Protein AF-A0A822G3P3-F1 (afdb_monomer)

Structure (mmCIF, N/CA/C/O backbone):
data_AF-A0A822G3P3-F1
#
_entry.id   AF-A0A822G3P3-F1
#
loop_
_atom_site.group_PDB
_atom_site.id
_atom_site.type_symbol
_atom_site.label_atom_id
_atom_site.label_alt_id
_atom_site.label_comp_id
_atom_site.label_asym_id
_atom_site.label_entity_id
_atom_site.label_seq_id
_atom_site.pdbx_PDB_ins_code
_atom_site.Cartn_x
_atom_site.Cartn_y
_atom_site.Cartn_z
_atom_site.occupancy
_atom_site.B_iso_or_equiv
_atom_site.auth_seq_id
_atom_site.auth_comp_id
_atom_site.auth_asym_id
_atom_site.auth_atom_id
_atom_site.pdbx_PDB_model_num
ATOM 1 N N . MET A 1 1 ? -1.826 -15.426 -15.982 1.00 56.91 1 MET A N 1
ATOM 2 C CA . MET A 1 1 ? -1.372 -14.889 -14.682 1.00 56.91 1 MET A CA 1
ATOM 3 C C . MET A 1 1 ? -0.383 -15.883 -14.101 1.00 56.91 1 MET A C 1
ATOM 5 O O . MET A 1 1 ? -0.671 -17.072 -14.150 1.00 56.91 1 MET A O 1
ATOM 9 N N . SER A 1 2 ? 0.803 -15.445 -13.671 1.00 65.50 2 SER A N 1
ATOM 10 C CA . SER A 1 2 ? 1.756 -16.335 -12.988 1.00 65.50 2 SER A CA 1
ATOM 11 C C . SER A 1 2 ? 1.256 -16.620 -11.566 1.00 65.50 2 SER A C 1
ATOM 13 O O . SER A 1 2 ? 0.544 -15.790 -10.999 1.00 65.50 2 SER A O 1
ATOM 15 N N . SER A 1 3 ? 1.626 -17.751 -10.959 1.00 69.56 3 SER A N 1
ATOM 16 C CA . SER A 1 3 ? 1.202 -18.101 -9.589 1.00 69.56 3 SER A CA 1
ATOM 17 C C . SER A 1 3 ? 1.513 -16.996 -8.566 1.00 69.56 3 SER A C 1
ATOM 19 O O . SER A 1 3 ? 0.737 -16.763 -7.647 1.00 69.56 3 SER A O 1
ATOM 21 N N . ASN A 1 4 ? 2.592 -16.237 -8.789 1.00 71.38 4 ASN A N 1
ATOM 22 C CA . ASN A 1 4 ? 2.984 -15.105 -7.948 1.00 71.38 4 ASN A CA 1
ATOM 23 C C . ASN A 1 4 ? 2.003 -13.922 -8.032 1.00 71.38 4 ASN A C 1
ATOM 25 O O . ASN A 1 4 ? 1.787 -13.246 -7.036 1.00 71.38 4 ASN A O 1
ATOM 29 N N . SER A 1 5 ? 1.393 -13.667 -9.196 1.00 70.88 5 SER A N 1
ATOM 30 C CA . SER A 1 5 ? 0.403 -12.585 -9.339 1.00 70.88 5 SER A CA 1
ATOM 31 C C . SER A 1 5 ? -0.913 -12.877 -8.615 1.00 70.88 5 SER A C 1
ATOM 33 O O . SER A 1 5 ? -1.532 -11.950 -8.112 1.00 70.88 5 SER A O 1
ATOM 35 N N . VAL A 1 6 ? -1.301 -14.153 -8.505 1.00 75.06 6 VAL A N 1
ATOM 36 C CA . VAL A 1 6 ? -2.500 -14.575 -7.760 1.00 75.06 6 VAL A CA 1
ATOM 37 C C . VAL A 1 6 ? -2.276 -14.416 -6.256 1.00 75.06 6 VAL A C 1
ATOM 39 O O . VAL A 1 6 ? -3.080 -13.784 -5.585 1.00 75.06 6 VAL A O 1
ATOM 42 N N . ALA A 1 7 ? -1.133 -14.884 -5.747 1.00 82.38 7 ALA A N 1
ATOM 43 C CA . ALA A 1 7 ? -0.795 -14.751 -4.330 1.00 82.38 7 ALA A CA 1
ATOM 44 C C . ALA A 1 7 ? -0.715 -13.282 -3.864 1.00 82.38 7 ALA A C 1
ATOM 46 O O . ALA A 1 7 ? -1.067 -12.968 -2.732 1.00 82.38 7 ALA A O 1
ATOM 47 N N . LEU A 1 8 ? -0.257 -12.368 -4.728 1.00 84.44 8 LEU A N 1
ATOM 48 C CA . LEU A 1 8 ? -0.199 -10.936 -4.412 1.00 84.44 8 LEU A CA 1
ATOM 49 C C . LEU A 1 8 ? -1.571 -10.260 -4.424 1.00 84.44 8 LEU A C 1
ATOM 51 O O . LEU A 1 8 ? -1.801 -9.347 -3.631 1.00 84.44 8 LEU A O 1
ATOM 55 N N . ASP A 1 9 ? -2.467 -10.700 -5.305 1.00 82.31 9 ASP A N 1
ATOM 56 C CA . ASP A 1 9 ? -3.849 -10.223 -5.330 1.00 82.31 9 ASP A CA 1
ATOM 57 C C . ASP A 1 9 ? -4.586 -10.647 -4.049 1.00 82.31 9 ASP A C 1
ATOM 59 O O . ASP A 1 9 ? -5.164 -9.804 -3.363 1.00 82.31 9 ASP A O 1
ATOM 63 N N . GLU A 1 10 ? -4.434 -11.912 -3.642 1.00 85.75 10 GLU A N 1
ATOM 64 C CA . GLU A 1 10 ? -4.942 -12.435 -2.364 1.00 85.75 10 GLU A CA 1
ATOM 65 C C . GLU A 1 10 ? -4.359 -11.675 -1.163 1.00 85.75 10 GLU A C 1
ATOM 67 O O . GLU A 1 10 ? -5.082 -11.308 -0.237 1.00 85.75 10 GLU A O 1
ATOM 72 N N . LEU A 1 11 ? -3.058 -11.364 -1.186 1.00 89.06 11 LEU A N 1
ATOM 73 C CA . LEU A 1 11 ? -2.411 -10.613 -0.109 1.00 89.06 11 LEU A CA 1
ATOM 74 C C . LEU A 1 11 ? -3.010 -9.207 0.063 1.00 89.06 11 LEU A C 1
ATOM 76 O O . LEU A 1 11 ? -3.048 -8.677 1.176 1.00 89.06 11 LEU A O 1
ATOM 80 N N . SER A 1 12 ? -3.504 -8.603 -1.021 1.00 87.81 12 SER A N 1
ATOM 81 C CA . SER A 1 12 ? -4.160 -7.298 -0.955 1.00 87.81 12 SER A CA 1
ATOM 82 C C . SER A 1 12 ? -5.459 -7.340 -0.145 1.00 87.81 12 SER A C 1
ATOM 84 O O . SER A 1 12 ? -5.827 -6.329 0.451 1.00 87.81 12 SER A O 1
ATOM 86 N N . GLU A 1 13 ? -6.133 -8.491 -0.036 1.00 90.25 13 GLU A N 1
ATOM 87 C CA . GLU A 1 13 ? -7.384 -8.616 0.722 1.00 90.25 13 GLU A CA 1
ATOM 88 C C . GLU A 1 13 ? -7.207 -8.345 2.217 1.00 90.25 13 GLU A C 1
ATOM 90 O O . GLU A 1 13 ? -8.139 -7.878 2.873 1.00 90.25 13 GLU A O 1
ATOM 95 N N . PHE A 1 14 ? -5.997 -8.552 2.734 1.00 94.19 14 PHE A N 1
ATOM 96 C CA . PHE A 1 14 ? -5.634 -8.271 4.120 1.00 94.19 14 PHE A CA 1
ATOM 97 C C . PHE A 1 14 ? -5.455 -6.777 4.428 1.00 94.19 14 PHE A C 1
ATOM 99 O O . PHE A 1 14 ? -5.344 -6.397 5.596 1.00 94.19 14 PHE A O 1
ATOM 106 N N . LEU A 1 15 ? -5.445 -5.918 3.405 1.00 94.88 15 LEU A N 1
ATOM 107 C CA . LEU A 1 15 ? -5.367 -4.466 3.543 1.00 94.88 15 LEU A CA 1
ATOM 108 C C . LEU A 1 15 ? -6.764 -3.869 3.772 1.00 94.88 15 LEU A C 1
ATOM 110 O O . LEU A 1 15 ? -7.352 -3.242 2.888 1.00 94.88 15 LEU A O 1
ATOM 114 N N . ASP A 1 16 ? -7.302 -4.088 4.969 1.00 94.44 16 ASP A N 1
ATOM 115 C CA . ASP A 1 16 ? -8.571 -3.518 5.429 1.00 94.44 16 ASP A CA 1
ATOM 116 C C . ASP A 1 16 ? -8.332 -2.651 6.680 1.00 94.44 16 ASP A C 1
ATOM 118 O O . ASP A 1 16 ? -7.755 -3.155 7.652 1.00 94.44 16 ASP A O 1
ATOM 122 N N . PRO A 1 17 ? -8.789 -1.382 6.708 1.00 94.44 17 PRO A N 1
ATOM 123 C CA . PRO A 1 17 ? -8.738 -0.541 7.906 1.00 94.44 17 PRO A CA 1
ATOM 124 C C . PRO A 1 17 ? -9.327 -1.203 9.161 1.00 94.44 17 PRO A C 1
ATOM 126 O O . PRO A 1 17 ? -8.808 -1.016 10.264 1.00 94.44 17 PRO A O 1
ATOM 129 N N . GLN A 1 18 ? -10.377 -2.014 8.996 1.00 96.06 18 GLN A N 1
ATOM 130 C CA . GLN A 1 18 ? -11.035 -2.751 10.085 1.00 96.06 18 GLN A CA 1
ATOM 131 C C . GLN A 1 18 ? -10.412 -4.135 10.336 1.00 96.06 18 GLN A C 1
ATOM 133 O O . GLN A 1 18 ? -10.808 -4.846 11.262 1.00 96.06 18 GLN A O 1
ATOM 138 N N . GLY A 1 19 ? -9.433 -4.528 9.520 1.00 94.75 19 GLY A N 1
ATOM 139 C CA . GLY A 1 19 ? -8.711 -5.783 9.644 1.00 94.75 19 GLY A CA 1
ATOM 140 C C . GLY A 1 19 ? -7.805 -5.830 10.875 1.00 94.75 19 GLY A C 1
ATOM 141 O O . GLY A 1 19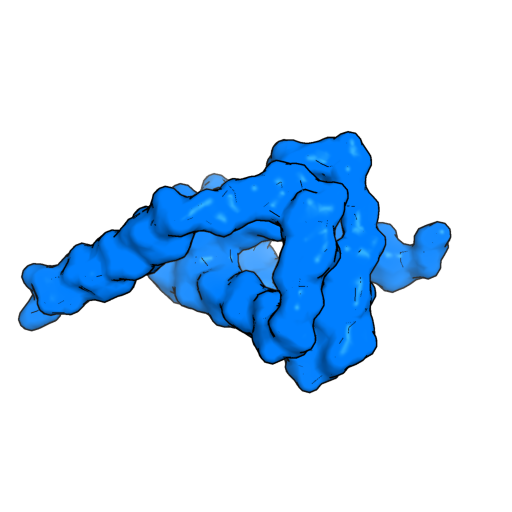 ? -7.417 -4.807 11.454 1.00 94.75 19 GLY A O 1
ATOM 142 N N . ARG A 1 20 ? -7.431 -7.054 11.266 1.00 96.69 20 ARG A N 1
ATOM 143 C CA . ARG A 1 20 ? -6.503 -7.290 12.378 1.00 96.69 20 ARG A CA 1
ATOM 144 C C . ARG A 1 20 ? -5.144 -6.638 12.111 1.00 96.69 20 ARG A C 1
ATOM 146 O O . ARG A 1 20 ? -4.588 -6.778 11.024 1.00 96.69 20 ARG A O 1
ATOM 153 N N . LEU A 1 21 ? -4.600 -5.982 13.138 1.00 96.88 21 LEU A N 1
ATOM 154 C CA . LEU A 1 21 ? -3.346 -5.228 13.062 1.00 96.88 21 LEU A CA 1
ATOM 155 C C . LEU A 1 21 ? -2.155 -6.074 12.608 1.00 96.88 21 LEU A C 1
ATOM 157 O O . LEU A 1 21 ? -1.456 -5.693 11.679 1.00 96.88 21 LEU A O 1
ATOM 161 N N . ASP A 1 22 ? -1.947 -7.229 13.230 1.00 96.94 22 ASP A N 1
ATOM 162 C CA . ASP A 1 22 ? -0.839 -8.130 12.910 1.00 96.94 22 ASP A CA 1
ATOM 163 C C . ASP A 1 22 ? -0.857 -8.576 11.442 1.00 96.94 22 ASP A C 1
ATOM 165 O O . ASP A 1 22 ? 0.173 -8.570 10.770 1.00 96.94 22 ASP A O 1
ATOM 169 N N . ILE A 1 23 ? -2.046 -8.890 10.929 1.00 95.94 23 ILE A N 1
ATOM 170 C CA . ILE A 1 23 ? -2.237 -9.365 9.559 1.00 95.94 23 ILE A CA 1
ATOM 171 C C . ILE A 1 23 ? -1.980 -8.241 8.545 1.00 95.94 23 ILE A C 1
ATOM 173 O O . ILE A 1 23 ? -1.202 -8.434 7.607 1.00 95.94 23 ILE A O 1
ATOM 177 N N . LYS A 1 24 ? -2.579 -7.057 8.733 1.00 95.56 24 LYS A N 1
ATOM 178 C CA . LYS A 1 24 ? -2.388 -5.940 7.792 1.00 95.56 24 LYS A CA 1
ATOM 179 C C . LYS A 1 24 ? -0.966 -5.378 7.830 1.00 95.56 24 LYS A C 1
ATOM 181 O O . LYS A 1 24 ? -0.430 -5.037 6.779 1.00 95.56 24 LYS A O 1
ATOM 186 N N . SER A 1 25 ? -0.318 -5.357 8.998 1.00 95.94 25 SER A N 1
ATOM 187 C CA . SER A 1 25 ? 1.098 -4.988 9.114 1.00 95.94 25 SER A CA 1
ATOM 188 C C . SER A 1 25 ? 2.007 -5.975 8.380 1.00 95.94 25 SER A C 1
ATOM 190 O O . SER A 1 25 ? 2.887 -5.545 7.638 1.00 95.94 25 SER A O 1
ATOM 192 N N . LEU A 1 26 ? 1.777 -7.285 8.518 1.00 96.44 26 LEU A N 1
ATOM 193 C CA . LEU A 1 26 ? 2.551 -8.295 7.789 1.00 96.44 26 LEU A CA 1
ATOM 194 C C . LEU A 1 26 ? 2.353 -8.184 6.269 1.00 96.44 26 LEU A C 1
ATOM 196 O O . LEU A 1 26 ? 3.321 -8.262 5.507 1.00 96.44 26 LEU A O 1
ATOM 200 N N . ALA A 1 27 ? 1.113 -7.969 5.823 1.00 96.06 27 ALA A N 1
ATOM 201 C CA . ALA A 1 27 ? 0.809 -7.750 4.413 1.00 96.06 27 ALA A CA 1
ATOM 202 C C . ALA A 1 27 ? 1.521 -6.497 3.871 1.00 96.06 27 ALA A C 1
ATOM 204 O O . ALA A 1 27 ? 2.201 -6.575 2.847 1.00 96.06 27 ALA A O 1
ATOM 205 N N . LEU A 1 28 ? 1.455 -5.367 4.584 1.00 96.38 28 LEU A N 1
ATOM 206 C CA . LEU A 1 28 ? 2.160 -4.138 4.204 1.00 96.38 28 LEU A CA 1
ATOM 207 C C . LEU A 1 28 ? 3.675 -4.327 4.136 1.00 96.38 28 LEU A C 1
ATOM 209 O O . LEU A 1 28 ? 4.283 -3.935 3.142 1.00 96.38 28 LEU A O 1
ATOM 213 N N . GLN A 1 29 ? 4.286 -4.964 5.136 1.00 95.81 29 GLN A N 1
ATOM 214 C CA . GLN A 1 29 ? 5.726 -5.241 5.133 1.00 95.81 29 GLN A CA 1
ATOM 215 C C . GLN A 1 29 ? 6.138 -6.117 3.946 1.00 95.81 29 GLN A C 1
ATOM 217 O O . GLN A 1 29 ? 7.154 -5.857 3.297 1.00 95.81 29 GLN A O 1
ATOM 222 N N . THR A 1 30 ? 5.321 -7.121 3.621 1.00 95.19 30 THR A N 1
ATOM 223 C CA . THR A 1 30 ? 5.551 -7.992 2.463 1.00 95.19 30 THR A CA 1
ATOM 224 C C . THR A 1 30 ? 5.531 -7.179 1.169 1.00 95.19 30 THR A C 1
ATOM 226 O O . THR A 1 30 ? 6.461 -7.271 0.368 1.00 95.19 30 THR A O 1
ATOM 229 N N . LEU A 1 31 ? 4.533 -6.313 0.987 1.00 95.19 31 LEU A N 1
ATOM 230 C CA . LEU A 1 31 ? 4.423 -5.454 -0.196 1.00 95.19 31 LEU A CA 1
ATOM 231 C C . LEU A 1 31 ? 5.556 -4.425 -0.279 1.00 95.19 31 LEU A C 1
ATOM 233 O O . LEU A 1 31 ? 6.140 -4.238 -1.346 1.00 95.19 31 LEU A O 1
ATOM 237 N N . LEU A 1 32 ? 5.915 -3.801 0.845 1.00 95.44 32 LEU A N 1
ATOM 238 C CA . LEU A 1 32 ? 7.033 -2.862 0.936 1.00 95.44 32 LEU A CA 1
ATOM 239 C C . LEU A 1 32 ? 8.349 -3.510 0.504 1.00 95.44 32 LEU A C 1
ATOM 241 O O . LEU A 1 32 ? 9.099 -2.898 -0.258 1.00 95.44 32 LEU A O 1
ATOM 245 N N . SER A 1 33 ? 8.602 -4.759 0.906 1.00 95.19 33 SER A N 1
ATOM 246 C CA . SER A 1 33 ? 9.821 -5.480 0.517 1.00 95.19 33 SER A CA 1
ATOM 247 C C . SER A 1 33 ? 9.965 -5.625 -1.005 1.00 95.19 33 SER A C 1
ATOM 249 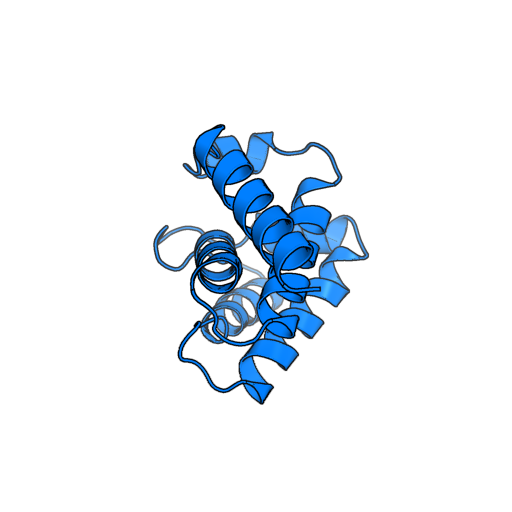O O . SER A 1 33 ? 11.065 -5.505 -1.542 1.00 95.19 33 SER A O 1
ATOM 251 N N . LEU A 1 34 ? 8.848 -5.784 -1.723 1.00 93.50 34 LEU A N 1
ATOM 252 C CA . LEU A 1 34 ? 8.836 -5.887 -3.184 1.00 93.50 34 LEU A CA 1
ATOM 253 C C . LEU A 1 34 ? 9.162 -4.550 -3.848 1.00 93.50 34 LEU A C 1
ATOM 255 O O . LEU A 1 34 ? 9.802 -4.521 -4.902 1.00 93.50 34 LEU A O 1
ATOM 259 N N . THR A 1 35 ? 8.778 -3.437 -3.219 1.00 93.06 35 THR A N 1
ATOM 260 C CA . THR A 1 35 ? 9.043 -2.103 -3.772 1.00 93.06 35 THR A CA 1
ATOM 261 C C . THR A 1 35 ? 10.516 -1.700 -3.786 1.00 93.06 35 THR A C 1
ATOM 263 O O . THR A 1 35 ? 10.872 -0.750 -4.486 1.00 93.06 35 THR A O 1
ATOM 266 N N . ALA A 1 36 ? 11.384 -2.452 -3.099 1.00 90.62 36 ALA A N 1
ATOM 267 C CA . ALA A 1 36 ? 12.833 -2.261 -3.128 1.00 90.62 36 ALA A CA 1
ATOM 268 C C . ALA A 1 36 ? 13.461 -2.529 -4.512 1.00 90.62 36 ALA A C 1
ATOM 270 O O . ALA A 1 36 ? 14.580 -2.092 -4.773 1.00 90.62 36 ALA A O 1
ATOM 271 N N . SER A 1 37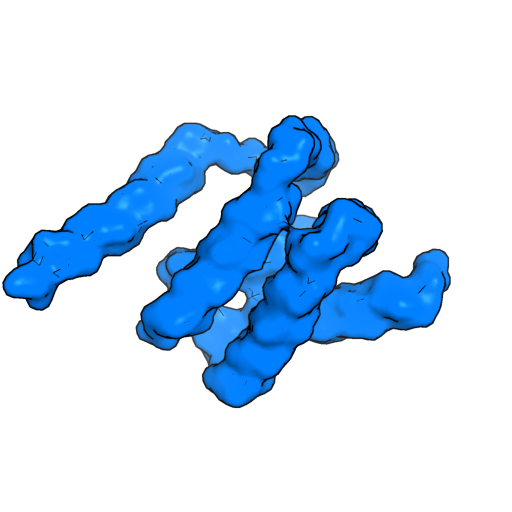 ? 12.745 -3.211 -5.414 1.00 91.56 37 SER A N 1
ATOM 272 C CA . SER A 1 37 ? 13.189 -3.504 -6.784 1.00 91.56 37 SER A CA 1
ATOM 273 C C . SER A 1 37 ? 12.237 -2.911 -7.821 1.00 91.56 37 SER A C 1
ATOM 275 O O . SER A 1 37 ? 11.034 -2.792 -7.578 1.00 91.56 37 SER A O 1
ATOM 277 N N . LYS A 1 38 ? 12.760 -2.570 -9.003 1.00 89.00 38 LYS A N 1
ATOM 278 C CA . LYS A 1 38 ? 11.945 -2.065 -10.115 1.00 89.00 38 LYS A CA 1
ATOM 279 C C . LYS A 1 38 ? 10.963 -3.134 -10.604 1.00 89.00 38 LYS A C 1
ATOM 281 O O . LYS A 1 38 ? 9.792 -2.850 -10.844 1.00 89.00 38 LYS A O 1
ATOM 286 N N . GLU A 1 39 ? 11.416 -4.379 -10.681 1.00 89.38 39 GLU A N 1
ATOM 287 C CA . GLU A 1 39 ? 10.627 -5.541 -11.086 1.00 89.38 39 GLU A CA 1
ATOM 288 C C . GLU A 1 39 ? 9.456 -5.783 -10.127 1.00 89.38 39 GLU A C 1
ATOM 290 O O . GLU A 1 39 ? 8.331 -6.008 -10.573 1.00 89.38 39 GLU A O 1
ATOM 295 N N . GLY A 1 40 ? 9.696 -5.685 -8.816 1.00 90.69 40 GLY A N 1
ATOM 296 C CA . GLY A 1 40 ? 8.649 -5.816 -7.805 1.00 90.69 40 GLY A CA 1
ATOM 297 C C . GLY A 1 40 ? 7.624 -4.684 -7.872 1.00 90.69 40 GLY A C 1
ATOM 298 O O . GLY A 1 40 ? 6.423 -4.951 -7.820 1.00 90.69 40 GLY A O 1
ATOM 299 N N . ARG A 1 41 ? 8.062 -3.435 -8.088 1.00 89.25 41 ARG A N 1
ATOM 300 C CA . ARG A 1 41 ? 7.142 -2.308 -8.334 1.00 89.25 41 ARG A CA 1
ATOM 301 C C . ARG A 1 41 ? 6.274 -2.543 -9.572 1.00 89.25 41 ARG A C 1
ATOM 303 O O . ARG A 1 41 ? 5.053 -2.416 -9.484 1.00 89.25 41 ARG A O 1
ATOM 310 N N . HIS A 1 42 ? 6.867 -2.945 -10.698 1.00 86.56 42 HIS A N 1
ATOM 311 C CA . HIS A 1 42 ? 6.106 -3.262 -11.912 1.00 86.56 42 HIS A CA 1
ATOM 312 C C . HIS A 1 42 ? 5.122 -4.413 -11.695 1.00 86.56 42 HIS A C 1
ATOM 314 O O . HIS A 1 42 ? 3.985 -4.332 -12.158 1.00 86.56 42 HIS A O 1
ATOM 320 N N . LEU A 1 43 ? 5.523 -5.457 -10.966 1.00 87.38 43 LEU A N 1
ATOM 321 C CA . LEU A 1 43 ? 4.645 -6.576 -10.639 1.00 87.38 43 LEU A CA 1
ATOM 322 C C . LEU A 1 43 ? 3.406 -6.101 -9.868 1.00 87.38 43 LEU A C 1
ATOM 324 O O . LEU A 1 43 ? 2.289 -6.403 -10.288 1.00 87.38 43 LEU A O 1
ATOM 328 N N . LEU A 1 44 ? 3.587 -5.301 -8.813 1.00 88.69 44 LEU A N 1
ATOM 329 C CA . LEU A 1 44 ? 2.484 -4.741 -8.022 1.00 88.69 44 LEU A CA 1
ATOM 330 C C . LEU A 1 44 ? 1.566 -3.832 -8.853 1.00 88.69 44 LEU A C 1
ATOM 332 O O . LEU A 1 44 ? 0.342 -3.917 -8.751 1.00 88.69 44 LEU A O 1
ATOM 336 N N . LEU A 1 45 ? 2.137 -2.997 -9.724 1.00 84.88 45 LEU A N 1
ATOM 337 C CA . LEU A 1 45 ? 1.364 -2.119 -10.608 1.00 84.88 45 LEU A CA 1
ATOM 338 C C . LEU A 1 45 ? 0.622 -2.892 -11.710 1.00 84.88 45 LEU A C 1
ATOM 340 O O . LEU A 1 45 ? -0.430 -2.441 -12.175 1.00 84.88 45 LEU A O 1
ATOM 344 N N . SER A 1 46 ? 1.124 -4.065 -12.103 1.00 83.56 46 SER A N 1
ATOM 345 C CA . SER A 1 46 ? 0.512 -4.940 -13.111 1.00 83.56 46 SER A CA 1
ATOM 346 C C . SER A 1 46 ? -0.645 -5.794 -12.588 1.00 83.56 46 SER A C 1
ATOM 348 O O . SER A 1 46 ? -1.340 -6.413 -13.397 1.00 83.56 46 SER A O 1
ATOM 350 N N . LEU A 1 47 ? -0.880 -5.817 -11.267 1.00 83.44 47 LEU A N 1
ATOM 351 C CA . LEU A 1 47 ? -1.957 -6.612 -10.678 1.00 83.44 47 LEU A CA 1
ATOM 352 C C . LEU A 1 47 ? -3.317 -6.264 -11.305 1.00 83.44 47 LEU A C 1
ATOM 354 O O . LEU A 1 47 ? -3.537 -5.104 -11.702 1.00 83.44 47 LEU A O 1
ATOM 358 N N . PRO A 1 48 ? -4.225 -7.250 -11.431 1.00 74.50 48 PRO A N 1
ATOM 359 C CA . PRO A 1 48 ? -5.549 -7.028 -11.987 1.00 74.50 48 PRO A CA 1
ATOM 360 C C . PRO A 1 48 ? -6.256 -5.879 -11.274 1.00 74.50 48 PRO A C 1
ATOM 362 O O . PRO A 1 48 ? -6.185 -5.729 -10.061 1.00 74.50 48 PRO A O 1
ATOM 365 N N . ASN A 1 49 ? -6.949 -5.051 -12.048 1.00 69.81 49 ASN A N 1
ATOM 366 C CA . ASN A 1 49 ? -7.827 -4.016 -11.514 1.00 69.81 49 ASN A CA 1
ATOM 367 C C . ASN A 1 49 ? -9.235 -4.201 -12.084 1.00 69.81 49 ASN A C 1
ATOM 369 O O . ASN A 1 49 ? -9.812 -3.284 -12.661 1.00 69.81 49 ASN A O 1
ATOM 373 N N . THR A 1 50 ? -9.735 -5.437 -12.034 1.00 70.88 50 THR A N 1
ATOM 374 C CA . THR A 1 50 ? -11.062 -5.781 -12.563 1.00 70.88 50 THR A CA 1
ATOM 375 C C . THR A 1 50 ? -12.177 -5.171 -11.720 1.00 70.88 50 THR A C 1
ATOM 377 O O . THR A 1 50 ? -13.226 -4.837 -12.259 1.00 70.88 50 THR A O 1
ATOM 380 N N . ASP A 1 51 ? -11.934 -4.990 -10.419 1.00 71.50 51 ASP A N 1
ATOM 381 C CA . ASP A 1 51 ? -12.798 -4.249 -9.504 1.00 71.50 51 ASP A CA 1
ATOM 382 C C . ASP A 1 51 ? -12.003 -3.078 -8.888 1.00 71.50 51 ASP A C 1
ATOM 384 O O . ASP A 1 51 ? -11.162 -3.301 -8.009 1.00 71.50 51 ASP A O 1
ATOM 388 N N . PRO A 1 52 ? -12.259 -1.825 -9.310 1.00 67.50 52 PRO A N 1
ATOM 389 C CA . PRO A 1 52 ? -11.537 -0.659 -8.808 1.00 67.50 52 PRO A CA 1
ATOM 390 C C . PRO A 1 52 ? -11.753 -0.426 -7.312 1.00 67.50 52 PRO A C 1
ATOM 392 O O . PRO A 1 52 ? -10.920 0.215 -6.676 1.00 67.50 52 PRO A O 1
ATOM 395 N N . THR A 1 53 ? -12.813 -0.972 -6.712 1.00 67.69 53 THR A N 1
ATOM 396 C CA . THR A 1 53 ? -13.049 -0.859 -5.263 1.00 67.69 53 THR A CA 1
ATOM 397 C C . THR A 1 53 ? -12.163 -1.802 -4.447 1.00 67.69 53 THR A C 1
ATOM 399 O O . THR A 1 53 ? -11.919 -1.554 -3.266 1.00 67.69 53 THR A O 1
ATOM 402 N N . LYS A 1 54 ? -11.631 -2.853 -5.084 1.00 73.12 54 LYS A N 1
ATOM 403 C CA . LYS A 1 54 ? -10.791 -3.885 -4.456 1.00 73.12 54 LYS A CA 1
ATOM 404 C C . LYS A 1 54 ? -9.333 -3.835 -4.885 1.00 73.12 54 LYS A C 1
ATOM 406 O O . LYS A 1 54 ? -8.543 -4.637 -4.396 1.00 73.12 54 LYS A O 1
ATOM 411 N N . SER A 1 55 ? -8.982 -2.897 -5.759 1.00 82.19 55 SER A N 1
ATOM 412 C CA . SER A 1 55 ? -7.616 -2.719 -6.234 1.00 82.19 55 SER A CA 1
ATOM 413 C C . SER A 1 55 ? -6.641 -2.507 -5.073 1.00 82.19 55 SER A C 1
ATOM 415 O O . SER A 1 55 ? -6.980 -1.853 -4.080 1.00 82.19 55 SER A O 1
ATOM 417 N N . LEU A 1 56 ? -5.408 -2.999 -5.227 1.00 87.31 56 LEU A N 1
ATOM 418 C CA . LEU A 1 56 ? -4.327 -2.767 -4.265 1.00 87.31 56 L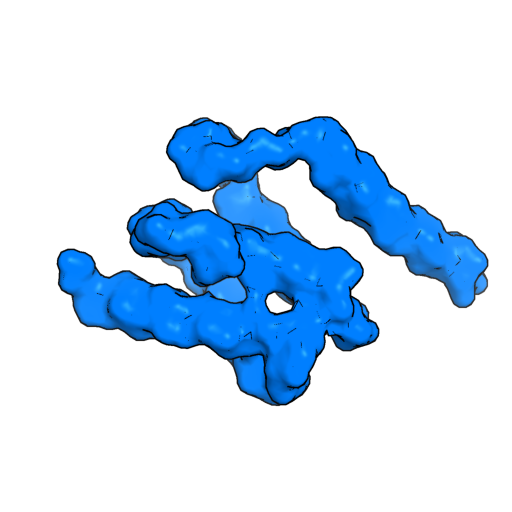EU A CA 1
ATOM 419 C C . LEU A 1 56 ? -4.215 -1.280 -3.896 1.00 87.31 56 LEU A C 1
ATOM 421 O O . LEU A 1 56 ? -4.139 -0.930 -2.724 1.00 87.31 56 LEU A O 1
ATOM 425 N N . LEU A 1 57 ? -4.262 -0.400 -4.896 1.00 85.56 57 LEU A N 1
ATOM 426 C CA . LEU A 1 57 ? -4.119 1.040 -4.702 1.00 85.56 57 LEU A CA 1
ATOM 427 C C . LEU A 1 57 ? -5.282 1.629 -3.903 1.00 85.56 57 LEU A C 1
ATOM 429 O O . LEU A 1 57 ? -5.055 2.408 -2.985 1.00 85.56 57 LEU A O 1
ATOM 433 N N . THR A 1 58 ? -6.514 1.211 -4.193 1.00 84.81 58 THR A N 1
ATOM 434 C CA . THR A 1 58 ? -7.698 1.640 -3.438 1.00 84.81 58 THR A CA 1
ATOM 435 C C . THR A 1 58 ? -7.584 1.232 -1.979 1.00 84.81 58 THR A C 1
ATOM 437 O O . THR A 1 58 ? -7.824 2.046 -1.092 1.00 84.81 58 THR A O 1
ATOM 440 N N . ARG A 1 59 ? -7.163 -0.005 -1.713 1.00 90.62 59 ARG A N 1
ATOM 441 C CA . ARG A 1 59 ? -6.975 -0.498 -0.345 1.00 90.62 59 ARG A CA 1
ATOM 442 C C . ARG A 1 59 ? -5.870 0.253 0.390 1.00 90.62 59 ARG A C 1
ATOM 444 O O . ARG A 1 59 ? -6.078 0.662 1.526 1.00 90.62 59 ARG A O 1
ATOM 451 N N . VAL A 1 60 ? -4.745 0.513 -0.274 1.00 91.81 60 VAL A N 1
ATOM 452 C CA . VAL A 1 60 ? -3.660 1.347 0.267 1.00 91.81 60 VAL A CA 1
ATOM 453 C C . VAL A 1 60 ? -4.164 2.755 0.597 1.00 91.81 60 VAL A C 1
ATOM 455 O O . VAL A 1 60 ? -3.924 3.236 1.701 1.00 91.81 60 VAL A O 1
ATOM 458 N N . CYS A 1 61 ? -4.928 3.392 -0.293 1.00 87.19 61 CYS A N 1
ATOM 459 C CA . CYS A 1 61 ? -5.535 4.700 -0.027 1.00 87.19 61 CYS A CA 1
ATOM 460 C C . CYS A 1 61 ? -6.490 4.661 1.173 1.00 87.19 61 CYS A C 1
ATOM 462 O O . CYS A 1 61 ? -6.431 5.542 2.028 1.00 87.19 61 CYS A O 1
ATO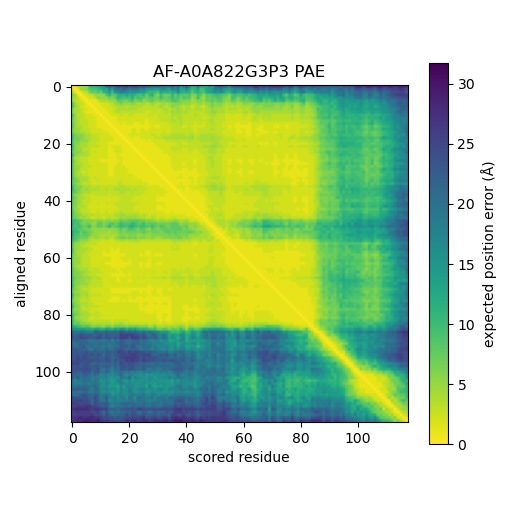M 464 N N . ARG A 1 62 ? -7.331 3.626 1.280 1.00 90.00 62 ARG A N 1
ATOM 465 C CA . ARG A 1 62 ? -8.207 3.445 2.444 1.00 90.00 62 ARG A CA 1
ATOM 466 C C . ARG A 1 62 ? -7.405 3.307 3.730 1.00 90.00 62 ARG A C 1
ATOM 468 O O . ARG A 1 62 ? -7.748 3.953 4.708 1.00 90.00 62 ARG A O 1
ATOM 475 N N . LEU A 1 63 ? -6.310 2.544 3.736 1.00 93.50 63 LEU A N 1
ATOM 476 C CA . LEU A 1 63 ? -5.437 2.468 4.910 1.00 93.50 63 LEU A CA 1
ATOM 477 C C . LEU A 1 63 ? -4.860 3.841 5.279 1.00 93.50 63 LEU A C 1
ATOM 479 O O . LEU A 1 63 ? -4.914 4.215 6.443 1.00 93.50 63 LEU A O 1
ATOM 483 N N . ILE A 1 64 ? -4.379 4.621 4.306 1.00 91.75 64 ILE A N 1
ATOM 484 C CA . ILE A 1 64 ? -3.813 5.961 4.548 1.00 91.75 64 ILE A CA 1
ATOM 485 C C . ILE A 1 64 ? -4.826 6.908 5.213 1.00 91.75 64 ILE A C 1
ATOM 487 O O . ILE A 1 64 ? -4.435 7.684 6.084 1.00 91.75 64 ILE A O 1
ATOM 491 N N . PHE A 1 65 ? -6.103 6.869 4.820 1.00 86.44 65 PHE A N 1
ATOM 492 C CA . PHE A 1 65 ? -7.104 7.838 5.294 1.00 86.44 65 PHE A CA 1
ATOM 493 C C . PHE A 1 65 ? -8.029 7.328 6.405 1.00 86.44 65 PHE A C 1
ATOM 495 O O . PHE A 1 65 ? -8.534 8.136 7.180 1.00 86.44 65 PHE A O 1
ATOM 502 N N . GLU A 1 66 ? -8.270 6.020 6.486 1.00 91.56 66 GLU A N 1
ATOM 503 C CA . GLU A 1 66 ? -9.286 5.425 7.367 1.00 91.56 66 GLU A CA 1
ATOM 504 C C . GLU A 1 66 ? -8.683 4.613 8.524 1.00 91.56 66 GLU A C 1
ATOM 506 O O . GLU A 1 66 ? -9.390 4.346 9.497 1.00 91.56 66 GLU A O 1
ATOM 511 N N . ASP A 1 67 ? -7.414 4.184 8.453 1.00 94.62 67 ASP A N 1
ATOM 512 C CA . ASP A 1 67 ? -6.851 3.320 9.498 1.00 94.62 67 ASP A CA 1
ATOM 513 C C . ASP A 1 67 ? -6.567 4.089 10.793 1.00 94.62 67 ASP A C 1
ATOM 515 O O . ASP A 1 67 ? -5.956 5.162 10.806 1.00 94.62 67 ASP A O 1
ATOM 519 N N . VAL A 1 68 ? -6.973 3.503 11.918 1.00 93.38 68 VAL A N 1
ATOM 520 C CA . VAL A 1 68 ? -6.755 4.077 13.249 1.00 93.38 68 VAL A CA 1
ATOM 521 C C . VAL A 1 68 ? -5.287 4.002 13.673 1.00 93.38 68 VAL A C 1
ATOM 523 O O . VAL A 1 68 ? -4.819 4.875 14.407 1.00 93.38 68 VAL A O 1
ATOM 526 N N . GLN A 1 69 ? -4.544 2.999 13.194 1.00 95.25 69 GLN A N 1
ATOM 527 C CA . GLN A 1 69 ? -3.157 2.765 13.584 1.00 95.25 69 GLN A CA 1
ATOM 528 C C . GLN A 1 69 ? -2.203 3.598 12.736 1.00 95.25 69 GLN A C 1
ATOM 530 O O . GLN A 1 69 ? -2.096 3.440 11.523 1.00 95.25 69 GLN A O 1
ATOM 535 N N . GLU A 1 70 ? -1.469 4.482 13.398 1.00 90.31 70 GLU A N 1
ATOM 536 C CA . GLU A 1 70 ? -0.575 5.427 12.740 1.00 90.31 70 GLU A CA 1
ATOM 537 C C . GLU A 1 70 ? 0.559 4.753 11.968 1.00 90.31 70 GLU A C 1
ATOM 539 O O . GLU A 1 70 ? 0.808 5.113 10.820 1.00 90.31 70 GLU A O 1
ATOM 544 N N . SER A 1 71 ? 1.190 3.733 12.550 1.00 93.19 71 SER A N 1
ATOM 545 C CA . SER A 1 71 ? 2.240 2.960 11.879 1.00 93.19 71 SER A CA 1
ATOM 546 C C . SER A 1 71 ? 1.756 2.347 10.563 1.00 93.19 71 SER A C 1
ATOM 548 O O . SER A 1 71 ? 2.458 2.404 9.560 1.00 93.19 71 SER A O 1
ATOM 550 N N . VAL A 1 72 ? 0.519 1.844 10.537 1.00 96.56 72 VAL A N 1
ATOM 551 C CA . VAL A 1 72 ? -0.107 1.275 9.335 1.00 96.56 72 VAL A CA 1
ATOM 552 C C . VAL A 1 72 ? -0.330 2.351 8.275 1.00 96.56 72 VAL A C 1
ATOM 554 O O . VAL A 1 72 ? -0.030 2.118 7.104 1.00 96.56 72 VAL A O 1
ATOM 557 N N . ARG A 1 73 ? -0.796 3.546 8.669 1.00 94.62 73 ARG A N 1
ATOM 558 C CA . ARG A 1 73 ? -0.941 4.679 7.739 1.00 94.62 73 ARG A CA 1
ATOM 559 C C . ARG A 1 73 ? 0.400 5.081 7.123 1.00 94.62 73 ARG A C 1
ATOM 561 O O . ARG A 1 73 ? 0.463 5.315 5.917 1.00 94.62 73 ARG A O 1
ATOM 568 N N . PHE A 1 74 ? 1.462 5.145 7.927 1.00 92.06 74 PHE A N 1
ATOM 569 C CA . PHE A 1 74 ? 2.806 5.483 7.449 1.00 92.06 74 PHE A CA 1
ATOM 570 C C . PHE A 1 74 ? 3.371 4.432 6.495 1.00 92.06 74 PHE A C 1
ATOM 572 O O . PHE A 1 74 ? 3.865 4.795 5.428 1.00 92.06 74 PHE A O 1
ATOM 579 N N . ASP A 1 75 ? 3.254 3.150 6.830 1.00 95.81 75 ASP A N 1
ATOM 580 C CA . ASP A 1 75 ? 3.718 2.058 5.970 1.00 95.81 75 ASP A CA 1
ATOM 581 C C . ASP A 1 75 ? 2.954 2.034 4.636 1.00 95.81 75 ASP A C 1
ATOM 583 O O . ASP A 1 75 ? 3.554 1.878 3.569 1.00 95.81 75 ASP A O 1
ATOM 587 N N . ALA A 1 76 ? 1.636 2.262 4.667 1.00 94.88 76 ALA A N 1
ATOM 588 C CA . ALA A 1 76 ? 0.814 2.379 3.464 1.00 94.88 76 ALA A CA 1
ATOM 589 C C . ALA A 1 76 ? 1.213 3.594 2.608 1.00 94.88 76 ALA A C 1
ATOM 591 O O . ALA A 1 76 ? 1.283 3.500 1.379 1.00 94.88 76 ALA A O 1
ATOM 592 N N . LEU A 1 77 ? 1.529 4.725 3.243 1.00 91.56 77 LEU A N 1
ATOM 593 C CA . LEU A 1 77 ? 2.018 5.908 2.543 1.00 91.56 77 LEU A CA 1
ATOM 594 C C . LEU A 1 77 ? 3.391 5.665 1.904 1.00 91.56 77 LEU A C 1
ATOM 596 O O . LEU A 1 77 ? 3.601 6.030 0.747 1.00 91.56 77 LEU A O 1
ATOM 600 N N . LEU A 1 78 ? 4.313 5.024 2.622 1.00 93.19 78 LEU A N 1
ATOM 601 C CA . LEU A 1 78 ? 5.629 4.666 2.095 1.00 93.19 78 LEU A CA 1
ATOM 602 C C . LEU A 1 78 ? 5.508 3.716 0.900 1.00 93.19 78 LEU A C 1
ATOM 604 O O . LEU A 1 78 ? 6.198 3.897 -0.103 1.00 93.19 78 LEU A O 1
ATOM 608 N N . LEU A 1 79 ? 4.593 2.747 0.976 1.00 93.62 79 LEU A N 1
ATOM 609 C CA . LEU A 1 79 ? 4.294 1.845 -0.130 1.00 93.62 79 LEU A CA 1
ATOM 610 C C . LEU A 1 79 ? 3.853 2.635 -1.367 1.00 93.62 79 LEU A C 1
ATOM 612 O O . LEU A 1 79 ? 4.398 2.426 -2.451 1.00 93.62 79 LEU A O 1
ATOM 616 N N . LEU A 1 80 ? 2.923 3.580 -1.204 1.00 89.69 80 LEU A N 1
ATOM 617 C CA . LEU A 1 80 ? 2.470 4.442 -2.296 1.00 8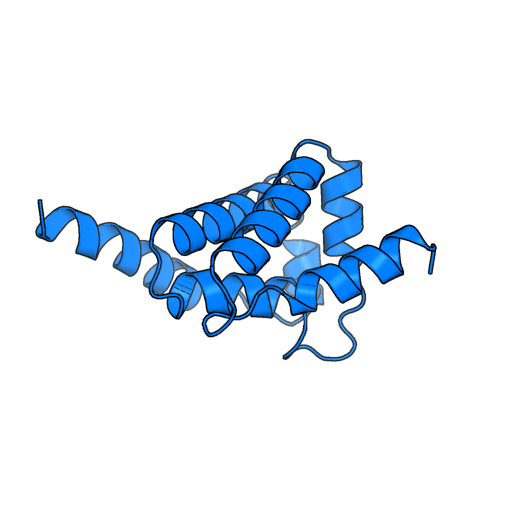9.69 80 LEU A CA 1
ATOM 618 C C . LEU A 1 80 ? 3.620 5.278 -2.878 1.00 89.69 80 LEU A C 1
ATOM 620 O O . LEU A 1 80 ? 3.797 5.298 -4.096 1.00 89.69 80 LEU A O 1
ATOM 624 N N . ILE A 1 81 ? 4.430 5.915 -2.028 1.00 87.88 81 ILE A N 1
ATOM 625 C CA . ILE A 1 81 ? 5.598 6.702 -2.453 1.00 87.88 81 ILE A CA 1
ATOM 626 C C . ILE A 1 81 ? 6.536 5.837 -3.295 1.00 87.88 81 ILE A C 1
ATOM 628 O O . ILE A 1 81 ? 6.873 6.217 -4.419 1.00 87.88 81 ILE A O 1
ATOM 632 N N . ASN A 1 82 ? 6.895 4.649 -2.802 1.00 91.00 82 ASN A N 1
ATOM 633 C CA . ASN A 1 82 ? 7.801 3.755 -3.511 1.00 91.00 82 ASN A CA 1
ATOM 634 C C . ASN A 1 82 ? 7.222 3.322 -4.862 1.00 91.00 82 ASN A C 1
ATOM 636 O O . ASN A 1 82 ? 7.950 3.326 -5.853 1.00 91.00 82 ASN A O 1
ATOM 640 N N . LEU A 1 83 ? 5.922 3.017 -4.939 1.00 87.44 83 LEU A N 1
ATOM 641 C CA . LEU A 1 83 ? 5.252 2.681 -6.202 1.00 87.44 83 LEU A CA 1
ATOM 642 C C . LEU A 1 83 ? 5.266 3.841 -7.209 1.00 87.44 83 LEU A C 1
ATOM 644 O O . LEU A 1 83 ? 5.311 3.597 -8.412 1.00 87.44 83 LEU A O 1
ATOM 648 N N . THR A 1 84 ? 5.258 5.090 -6.737 1.00 80.06 84 THR A N 1
ATOM 649 C CA . THR A 1 84 ? 5.301 6.287 -7.599 1.00 80.06 84 THR A CA 1
ATOM 650 C C . THR A 1 84 ? 6.711 6.789 -7.935 1.00 80.06 84 THR A C 1
ATOM 652 O O . THR A 1 84 ? 6.851 7.675 -8.777 1.00 80.06 84 THR A O 1
ATOM 655 N N . SER A 1 85 ? 7.754 6.223 -7.319 1.00 80.44 85 SER A N 1
ATOM 656 C CA . SER A 1 85 ? 9.132 6.743 -7.379 1.00 80.44 85 SER A CA 1
ATOM 657 C C . SER A 1 85 ? 9.754 6.813 -8.783 1.00 80.44 85 SER A C 1
ATOM 659 O O . SER A 1 85 ? 10.560 7.703 -9.041 1.00 80.44 85 SER A O 1
ATOM 661 N N . ASP A 1 86 ? 9.357 5.940 -9.713 1.00 68.75 86 ASP A N 1
ATOM 662 C CA . ASP A 1 86 ? 9.930 5.883 -11.068 1.00 68.75 86 ASP A CA 1
ATOM 663 C C . ASP A 1 86 ? 9.257 6.845 -12.072 1.00 68.75 86 ASP A C 1
ATOM 665 O O . ASP A 1 86 ? 9.474 6.731 -13.277 1.00 68.75 86 ASP A O 1
ATOM 669 N N . ASN A 1 87 ? 8.424 7.791 -11.615 1.00 56.00 87 ASN A N 1
ATOM 670 C CA . ASN A 1 87 ? 7.661 8.717 -12.470 1.00 56.00 87 ASN A CA 1
ATOM 671 C C . ASN A 1 87 ? 6.735 8.039 -13.506 1.00 56.00 87 ASN A C 1
ATOM 673 O O . ASN A 1 87 ? 6.162 8.718 -14.361 1.00 56.00 87 ASN A O 1
ATOM 677 N N . GLU A 1 88 ? 6.468 6.734 -13.392 1.00 52.84 88 GLU A N 1
ATOM 678 C CA . GLU A 1 88 ? 5.431 6.030 -14.164 1.00 52.84 88 GLU A CA 1
ATOM 679 C C . GLU A 1 88 ? 4.015 6.291 -13.608 1.00 52.84 88 GLU A C 1
ATOM 681 O O . GLU A 1 88 ? 3.153 5.413 -13.544 1.00 52.84 88 GLU A O 1
ATOM 686 N N . LEU A 1 89 ? 3.731 7.550 -13.253 1.00 52.28 89 LEU A N 1
ATOM 687 C CA . LEU A 1 89 ? 2.381 8.042 -12.940 1.00 52.28 89 LEU A CA 1
ATOM 688 C C . LEU A 1 89 ? 1.405 7.818 -14.113 1.00 52.28 89 LEU A C 1
ATOM 690 O O . LEU A 1 89 ? 0.189 7.822 -13.924 1.00 52.28 89 LEU A O 1
ATOM 694 N N . SER A 1 90 ? 1.921 7.576 -15.323 1.00 47.28 90 SER A N 1
ATOM 695 C CA . SER A 1 90 ? 1.153 7.174 -16.505 1.00 47.28 90 SER A CA 1
ATOM 696 C C . SER A 1 90 ? 0.370 5.868 -16.304 1.00 47.28 90 SER A C 1
ATOM 698 O O . SER A 1 90 ? -0.722 5.731 -16.859 1.00 47.28 90 SER A O 1
ATOM 700 N N . ILE A 1 91 ? 0.857 4.935 -15.475 1.00 50.88 91 ILE A N 1
ATOM 701 C CA . ILE A 1 91 ? 0.133 3.694 -15.147 1.00 50.88 91 ILE A CA 1
ATOM 702 C C . ILE A 1 91 ? -1.035 3.977 -14.190 1.00 50.88 91 ILE A C 1
ATOM 704 O O . ILE A 1 91 ? -2.108 3.389 -14.338 1.00 50.88 91 ILE A O 1
ATOM 708 N N . LEU A 1 92 ? -0.871 4.920 -13.257 1.00 50.94 92 LEU A N 1
ATOM 709 C CA . LEU A 1 92 ? -1.942 5.348 -12.345 1.00 50.94 92 LEU A CA 1
ATOM 710 C C . LEU A 1 92 ? -3.026 6.146 -13.086 1.00 50.94 92 LEU A C 1
ATOM 712 O O . LEU A 1 92 ? -4.215 5.914 -12.861 1.00 50.94 92 LEU A O 1
ATOM 716 N N . ASN A 1 93 ? -2.624 6.985 -14.049 1.00 45.19 93 ASN A N 1
ATOM 717 C CA . ASN A 1 93 ? -3.540 7.719 -14.928 1.00 45.19 93 ASN A CA 1
ATOM 718 C C . ASN A 1 93 ? -4.374 6.795 -15.837 1.00 45.19 93 ASN A C 1
ATOM 720 O O . ASN A 1 93 ? -5.546 7.080 -16.075 1.00 45.19 93 ASN A O 1
ATOM 724 N N . ASN A 1 94 ? -3.819 5.671 -16.312 1.00 44.91 94 ASN A N 1
ATOM 725 C CA . ASN A 1 94 ? -4.559 4.699 -17.133 1.00 44.91 94 ASN A CA 1
ATOM 726 C C . ASN A 1 94 ? -5.509 3.792 -16.325 1.00 44.91 94 ASN A C 1
ATOM 728 O O . ASN A 1 94 ? -6.419 3.199 -16.903 1.00 44.91 94 ASN A O 1
ATOM 732 N N . LYS A 1 95 ? -5.343 3.689 -14.998 1.00 47.44 95 LYS A N 1
ATOM 733 C CA . LYS A 1 95 ? -6.181 2.855 -14.111 1.00 47.44 95 LYS A CA 1
ATOM 734 C C . LYS A 1 95 ? -7.316 3.621 -13.404 1.00 47.44 95 LYS A C 1
ATOM 736 O O . LYS A 1 95 ? -7.832 3.134 -12.404 1.00 47.44 95 LYS A O 1
ATOM 741 N N . GLN A 1 96 ? -7.739 4.779 -13.925 1.00 48.62 96 GLN A N 1
ATOM 742 C CA . GLN A 1 96 ? -8.856 5.592 -13.396 1.00 48.62 96 GLN A CA 1
ATOM 743 C C . GLN A 1 96 ? -8.688 6.143 -11.969 1.00 48.62 96 GLN A C 1
ATOM 745 O O . GLN A 1 96 ? -9.642 6.686 -11.414 1.00 48.62 96 GLN A O 1
ATOM 750 N N . MET A 1 97 ? -7.489 6.131 -11.384 1.00 47.97 97 MET A N 1
ATOM 751 C CA . MET A 1 97 ? -7.231 7.077 -10.301 1.00 47.97 97 MET A CA 1
ATOM 752 C C . MET A 1 97 ? -6.859 8.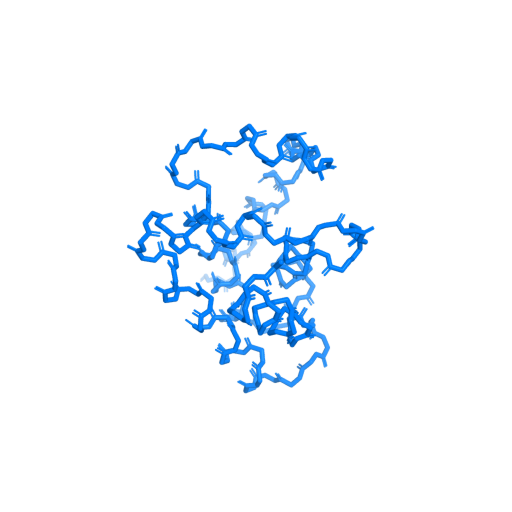406 -10.937 1.00 47.97 97 MET A C 1
ATOM 754 O O . MET A 1 97 ? -5.698 8.666 -11.242 1.00 47.97 97 MET A O 1
ATOM 758 N N . SER A 1 98 ? -7.855 9.274 -11.121 1.00 46.19 98 SER A N 1
ATOM 759 C CA . SER A 1 98 ? -7.563 10.701 -11.144 1.00 46.19 98 SER A CA 1
ATOM 760 C C . SER A 1 98 ? -7.040 11.032 -9.747 1.00 46.19 98 SER A C 1
ATOM 762 O O . SER A 1 98 ? -7.816 11.305 -8.832 1.00 46.19 98 SER A O 1
ATOM 764 N N . ILE A 1 99 ? -5.725 10.898 -9.541 1.00 53.03 99 ILE A N 1
ATOM 765 C CA . ILE A 1 99 ? -5.049 11.407 -8.349 1.00 53.03 99 ILE A CA 1
ATOM 766 C C . ILE A 1 99 ? -5.099 12.924 -8.503 1.00 53.03 99 ILE A C 1
ATOM 768 O O . ILE A 1 99 ? -4.183 13.561 -9.019 1.00 53.03 99 ILE A O 1
ATOM 772 N N . THR A 1 100 ? -6.263 13.485 -8.196 1.00 54.72 100 THR A N 1
ATOM 773 C CA . THR A 1 100 ? -6.509 14.914 -8.295 1.00 54.72 100 THR A CA 1
ATOM 774 C C . THR A 1 100 ? -5.614 15.631 -7.293 1.00 54.72 100 THR A C 1
ATOM 776 O O . THR A 1 100 ? -5.157 15.053 -6.305 1.00 54.72 100 THR A O 1
ATOM 779 N N . ASN A 1 101 ? -5.401 16.928 -7.500 1.00 54.31 101 ASN A N 1
ATOM 780 C CA . ASN A 1 101 ? -4.720 17.757 -6.507 1.00 54.31 101 ASN A CA 1
ATOM 781 C C . ASN A 1 101 ? -5.371 17.643 -5.116 1.00 54.31 101 ASN A C 1
ATOM 783 O O . ASN A 1 101 ? -4.677 17.792 -4.118 1.00 54.31 101 ASN A O 1
ATOM 787 N N . ASP A 1 102 ? -6.667 17.319 -5.033 1.00 57.12 102 ASP A N 1
ATOM 788 C CA . ASP A 1 102 ? -7.368 17.146 -3.761 1.00 57.12 102 ASP A CA 1
ATOM 789 C C . ASP A 1 102 ? -6.860 15.939 -2.957 1.00 57.12 102 ASP A C 1
ATOM 791 O O . ASP A 1 102 ? -6.714 16.044 -1.742 1.00 57.12 102 ASP A O 1
ATOM 795 N N . PHE A 1 103 ? -6.472 14.842 -3.622 1.00 64.50 103 PHE A N 1
ATOM 796 C CA . PHE A 1 103 ? -5.828 13.697 -2.967 1.00 64.50 103 PHE A CA 1
ATOM 797 C C . PHE A 1 103 ? -4.532 14.125 -2.272 1.00 64.50 103 PHE A C 1
ATOM 799 O O . PHE A 1 103 ? -4.367 13.914 -1.071 1.00 64.50 103 PHE A O 1
ATOM 806 N N . TRP A 1 104 ? -3.639 14.796 -3.005 1.00 61.97 104 TRP A N 1
ATOM 807 C CA . TRP A 1 104 ? -2.372 15.277 -2.453 1.00 61.97 104 TRP A CA 1
ATOM 808 C C . TRP A 1 104 ? -2.580 16.338 -1.367 1.00 61.97 104 TRP A C 1
ATOM 810 O O . TRP A 1 104 ? -1.851 16.356 -0.377 1.00 61.97 104 TRP A O 1
ATOM 820 N N . LEU A 1 105 ? -3.603 17.188 -1.495 1.00 58.34 105 LEU A N 1
ATOM 821 C CA . LEU A 1 105 ? -3.964 18.171 -0.472 1.00 58.34 105 LEU A CA 1
ATOM 822 C C . LEU A 1 105 ? -4.501 17.519 0.807 1.00 58.34 105 LEU A C 1
ATOM 824 O O . LEU A 1 105 ? -4.156 17.973 1.897 1.00 58.34 105 LEU A O 1
ATOM 828 N N . GLN A 1 106 ? -5.324 16.472 0.712 1.00 62.31 106 GLN A N 1
ATOM 829 C CA . GLN A 1 106 ? -5.757 15.706 1.886 1.00 62.31 106 GLN A CA 1
ATOM 830 C C . GLN A 1 106 ? -4.571 15.016 2.560 1.00 62.31 106 GLN A C 1
ATOM 832 O O . GLN A 1 106 ? -4.440 15.070 3.782 1.00 62.31 106 GLN A O 1
ATOM 837 N N . LEU A 1 107 ? -3.653 14.473 1.765 1.00 60.62 107 LEU A N 1
ATOM 838 C CA . LEU A 1 107 ? -2.444 13.816 2.250 1.00 60.62 107 LEU A CA 1
ATOM 839 C C . LEU A 1 107 ? -1.514 14.794 2.999 1.00 60.62 107 LEU A C 1
ATOM 841 O O . LEU A 1 107 ? -1.044 14.498 4.098 1.00 60.62 107 LEU A O 1
ATOM 845 N N . LEU A 1 108 ? -1.340 16.015 2.479 1.00 56.88 108 LEU A N 1
ATOM 846 C CA . LEU A 1 108 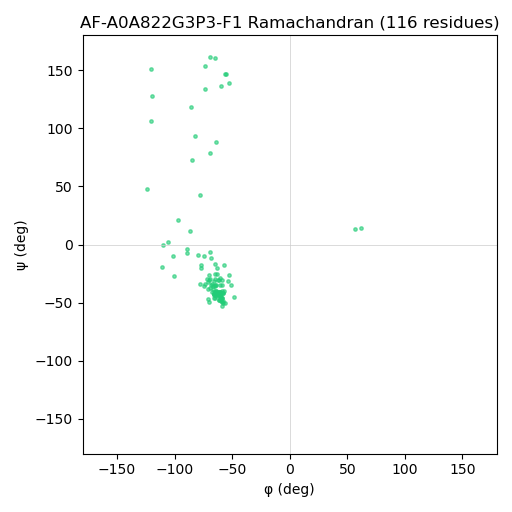? -0.612 17.093 3.163 1.00 56.88 108 LEU A CA 1
ATOM 847 C C . LEU A 1 108 ? -1.309 17.554 4.456 1.00 56.88 108 LEU A C 1
ATOM 849 O O . LEU A 1 108 ? -0.635 17.873 5.435 1.00 56.88 108 LEU A O 1
ATOM 853 N N . LYS A 1 109 ? -2.648 17.577 4.497 1.00 60.66 109 LYS A N 1
ATOM 854 C CA . LYS A 1 109 ? -3.412 17.961 5.700 1.00 60.66 109 LYS A CA 1
ATOM 855 C C . LYS A 1 109 ? -3.247 16.958 6.843 1.00 60.66 109 LYS A C 1
ATOM 857 O O . LYS A 1 109 ? -3.112 17.400 7.984 1.00 60.66 109 LYS A O 1
ATOM 862 N N . VAL A 1 110 ? -3.203 15.655 6.546 1.00 56.12 110 VAL A N 1
ATOM 863 C CA . VAL A 1 110 ? -2.926 14.606 7.547 1.00 56.12 110 VAL A CA 1
ATOM 864 C C . VAL A 1 110 ? -1.556 14.838 8.197 1.00 56.12 110 VAL A C 1
ATOM 866 O O . VAL A 1 110 ? -1.462 14.862 9.422 1.00 56.12 110 VAL A O 1
ATOM 869 N N . GLY A 1 111 ? -0.515 15.129 7.407 1.00 50.62 111 GLY A N 1
ATOM 870 C CA . GLY A 1 111 ? 0.821 15.435 7.943 1.00 50.62 111 GLY A CA 1
ATOM 871 C C . GLY A 1 111 ? 0.899 16.737 8.759 1.00 50.62 111 GLY A C 1
ATOM 872 O O . GLY A 1 111 ? 1.671 16.833 9.711 1.00 50.62 111 GLY A O 1
ATOM 873 N N . ILE A 1 112 ? 0.085 17.749 8.432 1.00 50.00 112 ILE A N 1
ATOM 874 C CA . ILE A 1 112 ? 0.064 19.041 9.147 1.00 50.00 112 ILE A CA 1
ATOM 875 C C 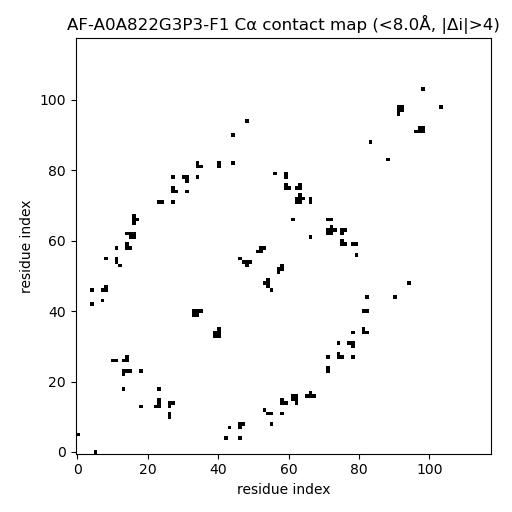. ILE A 1 112 ? -0.698 18.958 10.478 1.00 50.00 112 ILE A C 1
ATOM 877 O O . ILE A 1 112 ? -0.319 19.638 11.432 1.00 50.00 112 ILE A O 1
ATOM 881 N N . GLN A 1 113 ? -1.754 18.144 10.572 1.00 51.59 113 GLN A N 1
ATOM 882 C CA . GLN A 1 113 ? -2.495 17.962 11.827 1.00 51.59 113 GLN A CA 1
ATOM 883 C C . GLN A 1 113 ? -1.642 17.313 12.925 1.00 51.59 113 GLN A C 1
ATOM 885 O O . GLN A 1 113 ? -1.834 17.636 14.094 1.00 51.59 113 GLN A O 1
ATOM 890 N N . GLN A 1 114 ? -0.661 16.482 12.564 1.00 49.94 114 GLN A N 1
ATOM 891 C CA . GLN A 1 114 ? 0.271 15.891 13.529 1.00 49.94 114 GLN A CA 1
ATOM 892 C C . GLN A 1 114 ? 1.224 16.924 14.138 1.00 49.94 114 GLN A C 1
ATOM 894 O O . GLN A 1 114 ? 1.437 16.926 15.342 1.00 49.94 114 GLN A O 1
ATOM 899 N N . LYS A 1 115 ? 1.683 17.905 13.351 1.00 45.50 115 LYS A N 1
ATOM 900 C CA . LYS A 1 115 ? 2.593 18.965 13.821 1.00 45.50 115 LYS A CA 1
ATOM 901 C C . LYS A 1 115 ? 1.974 19.970 14.804 1.00 45.50 115 LYS A C 1
ATOM 903 O O . LYS A 1 115 ? 2.671 20.870 15.258 1.00 45.50 115 LYS A O 1
ATOM 908 N N . LYS A 1 116 ? 0.661 19.895 15.045 1.00 44.41 116 LYS A N 1
ATOM 909 C CA . LYS A 1 116 ? -0.071 20.769 15.978 1.00 44.41 116 LYS A CA 1
ATOM 910 C C . LYS A 1 116 ? -0.376 20.110 17.326 1.00 44.41 116 LYS A C 1
ATOM 912 O O . LYS A 1 116 ? -0.851 20.817 18.210 1.00 44.41 116 LYS A O 1
ATOM 917 N N . ASN A 1 117 ? -0.153 18.802 17.454 1.00 46.38 117 ASN A N 1
ATOM 918 C CA . ASN A 1 117 ? -0.406 18.047 18.683 1.00 46.38 117 ASN A CA 1
ATOM 919 C C . ASN A 1 117 ? 0.884 17.675 19.444 1.00 46.38 117 ASN A C 1
ATOM 921 O O . ASN A 1 117 ? 0.778 17.046 20.494 1.00 46.38 117 ASN A O 1
ATOM 925 N N . ASP A 1 118 ? 2.045 18.107 18.939 1.00 42.41 118 ASP A N 1
ATOM 926 C CA . ASP A 1 118 ? 3.341 18.155 19.634 1.00 42.41 118 ASP A CA 1
ATOM 927 C C . ASP A 1 118 ? 3.640 19.594 20.089 1.00 42.41 118 ASP A C 1
ATOM 929 O O . ASP A 1 118 ? 4.240 19.768 21.176 1.00 42.41 118 ASP A O 1
#

Mean predicted aligned error: 8.77 Å

Foldseek 3Di:
DPPVLVVLLVLLVQLALPHDPVSLVVSLVVLLVLLVDPVSLVSLLPRDPPDVCSRSLNSLLCQLPPHPDPVSNVSSVSSVCSSPVVVVCVSVVVSPPPCDVVVVVVSVVVVVVVVVVD

Sequence (118 aa):
MSSNSVALDELSEFLDPQGRLDIKSLALQTLLSLTASKEGRHLLLSLPNTDPTKSLLTRVCRLIFEDVQESVRFDALLLLINLTSDNELSILNNKQMSITNDFWLQLLKVGIQQKKND

Solvent-accessible surface area (backbone atoms only — not comparable to full-atom values): 6761 Å² total; per-residue (Å²): 131,57,77,68,56,54,56,52,55,59,46,41,70,42,48,41,55,89,45,59,65,71,58,29,49,53,40,49,53,54,53,43,63,34,42,79,38,72,68,38,33,51,51,64,71,64,48,80,63,90,48,68,85,71,17,61,66,46,27,35,52,42,24,49,76,64,32,85,50,63,70,55,20,52,53,32,45,51,40,51,50,51,64,47,66,82,69,59,53,64,60,46,58,74,68,73,49,77,77,43,72,63,56,57,50,53,56,52,47,59,62,52,59,56,72,72,78,115

Nearest PDB structures (foldseek):
  3bct-assembly1_A  TM=8.511E-01  e=8.987E-01  Mus musculus
  4f52-assembly1_E  TM=5.165E-01  e=3.509E+00  Homo sapiens

pLDDT: mean 77.96, std 17.78, range [42.41, 96.94]

Secondary structure (DSSP, 8-state):
--HHHHHHHHHHTT--TTS-HHHHHHHHHHHHHHHTSHHHHHHHHHS--SSTTTSHHHHHHHHHHH-S-HHHHHHHHHHHHHHHTTS-HHHHHHTT----HHHHHHHHHHHHHHTT--

Radius of gyration: 14.11 Å; Cα contacts (8 Å, |Δi|>4): 94; chains: 1; bounding box: 26×39×37 Å